Protein AF-0000000087741305 (afdb_homodimer)

Solvent-accessible surface area (backbone atoms only — not comparable to full-atom values): 9627 Å² total; per-residue (Å²): 115,74,61,48,36,72,60,68,68,82,52,52,36,65,54,40,34,51,52,44,61,75,46,45,32,32,32,36,70,64,54,73,73,34,65,30,20,36,32,50,94,86,36,73,43,82,40,35,26,64,32,46,28,64,54,31,39,19,47,73,78,41,79,37,42,53,65,57,35,52,75,42,64,20,54,27,78,42,64,67,61,36,53,50,47,48,61,71,73,107,116,74,62,48,38,73,58,68,65,82,52,51,35,66,54,39,34,50,51,44,62,74,46,44,34,32,32,38,68,62,53,72,74,35,66,30,20,35,33,50,93,85,37,74,42,82,40,35,25,64,32,47,29,63,54,30,38,19,46,73,78,41,78,37,42,52,67,56,35,52,74,42,64,21,53,28,76,42,64,69,61,36,52,51,48,48,62,71,72,107

Radius of gyration: 18.03 Å; Cα contacts (8 Å, |Δi|>4): 376; chains: 2; bounding box: 41×51×38 Å

pLDDT: mean 96.44, std 3.67, range [71.94, 98.81]

Structure (mmCIF, N/CA/C/O backbone):
data_AF-0000000087741305-model_v1
#
loop_
_entity.id
_entity.type
_entity.pdbx_description
1 polymer 'Uncharacterized protein'
#
loop_
_atom_site.group_PDB
_atom_site.id
_atom_site.type_symbol
_atom_site.label_atom_id
_atom_site.label_alt_id
_atom_site.label_comp_id
_atom_site.label_asym_id
_atom_site.label_entity_id
_atom_site.label_seq_id
_atom_site.pdbx_PDB_ins_code
_atom_site.Cartn_x
_atom_site.Cartn_y
_atom_site.Cartn_z
_atom_site.occupancy
_atom_site.B_iso_or_equiv
_atom_site.auth_seq_id
_atom_site.auth_comp_id
_atom_site.auth_asym_id
_atom_site.auth_atom_id
_atom_site.pdbx_PDB_model_num
ATOM 1 N N . MET A 1 1 ? 1.314 -13.75 -11.969 1 82.75 1 MET A N 1
ATOM 2 C CA . MET A 1 1 ? 1.534 -13.188 -10.641 1 82.75 1 MET A CA 1
ATOM 3 C C . MET A 1 1 ? 0.466 -12.156 -10.305 1 82.75 1 MET A C 1
ATOM 5 O O . MET A 1 1 ? -0.012 -11.438 -11.188 1 82.75 1 MET A O 1
ATOM 9 N N . THR A 1 2 ? 0.02 -12.148 -9.062 1 88.69 2 THR A N 1
ATOM 10 C CA . THR A 1 2 ? -0.933 -11.141 -8.602 1 88.69 2 THR A CA 1
ATOM 11 C C . THR A 1 2 ? -0.206 -9.938 -8.016 1 88.69 2 THR A C 1
ATOM 13 O O . THR A 1 2 ? 0.833 -10.086 -7.367 1 88.69 2 THR A O 1
ATOM 16 N N . ARG A 1 3 ? -0.76 -8.734 -8.43 1 95.5 3 ARG A N 1
ATOM 17 C CA . ARG A 1 3 ? -0.2 -7.48 -7.926 1 95.5 3 ARG A CA 1
ATOM 18 C C . ARG A 1 3 ? -1.252 -6.676 -7.172 1 95.5 3 ARG A C 1
ATOM 20 O O . ARG A 1 3 ? -2.402 -7.105 -7.051 1 95.5 3 ARG A O 1
ATOM 27 N N . THR A 1 4 ? -0.75 -5.605 -6.609 1 97.94 4 THR A N 1
ATOM 28 C CA . THR A 1 4 ? -1.666 -4.703 -5.918 1 97.94 4 THR A CA 1
ATOM 29 C C . THR A 1 4 ? -2.732 -4.18 -6.879 1 97.94 4 THR A C 1
ATOM 31 O O . THR A 1 4 ? -2.426 -3.82 -8.016 1 97.94 4 THR A O 1
ATOM 34 N N . GLU A 1 5 ? -4 -4.195 -6.414 1 97.12 5 GLU A N 1
ATOM 35 C CA . GLU A 1 5 ? -5.094 -3.689 -7.242 1 97.12 5 GLU A CA 1
ATOM 36 C C . GLU A 1 5 ? -5.988 -2.738 -6.457 1 97.12 5 GLU A C 1
ATOM 38 O O . GLU A 1 5 ? -6.277 -2.979 -5.281 1 97.12 5 GLU A O 1
ATOM 43 N N . ALA A 1 6 ? -6.383 -1.695 -7.164 1 97.69 6 ALA A N 1
ATOM 44 C CA . ALA A 1 6 ? -7.387 -0.821 -6.559 1 97.69 6 ALA A CA 1
ATOM 45 C C . ALA A 1 6 ? -8.711 -1.552 -6.383 1 97.69 6 ALA A C 1
ATOM 47 O O . ALA A 1 6 ? -9.141 -2.309 -7.262 1 97.69 6 ALA A O 1
ATOM 48 N N . VAL A 1 7 ? -9.312 -1.317 -5.238 1 98 7 VAL A N 1
ATOM 49 C CA . VAL A 1 7 ? -10.648 -1.873 -5.051 1 98 7 VAL A CA 1
ATOM 50 C C . VAL A 1 7 ? -11.664 -1.072 -5.867 1 98 7 VAL A C 1
ATOM 52 O O . VAL A 1 7 ? -11.703 0.158 -5.785 1 98 7 VAL A O 1
ATOM 55 N N . ASP A 1 8 ? -12.445 -1.811 -6.621 1 96.81 8 ASP A N 1
ATOM 56 C CA . ASP A 1 8 ? -13.438 -1.188 -7.5 1 96.81 8 ASP A CA 1
ATOM 57 C C . ASP A 1 8 ? -14.531 -0.493 -6.691 1 96.81 8 ASP A C 1
ATOM 59 O O . ASP A 1 8 ? -15.227 -1.134 -5.906 1 96.81 8 ASP A O 1
ATOM 63 N N . LYS A 1 9 ? -14.719 0.776 -6.961 1 95.06 9 LYS A N 1
ATOM 64 C CA . LYS A 1 9 ? -15.688 1.582 -6.219 1 95.06 9 LYS A CA 1
ATOM 65 C C . LYS A 1 9 ? -17.109 1.307 -6.691 1 95.06 9 LYS A C 1
ATOM 67 O O . LYS A 1 9 ? -18.078 1.712 -6.039 1 95.06 9 LYS A O 1
ATOM 72 N N . ASN A 1 10 ? -17.25 0.608 -7.84 1 96.31 10 ASN A N 1
ATOM 73 C CA . ASN A 1 10 ? -18.562 0.415 -8.445 1 96.31 10 ASN A CA 1
ATOM 74 C C . ASN A 1 10 ? -19.188 -0.911 -8.016 1 96.31 10 ASN A C 1
ATOM 76 O O . ASN A 1 10 ? -20.312 -1.225 -8.398 1 96.31 10 ASN A O 1
ATOM 80 N N . LEU A 1 11 ? -18.531 -1.65 -7.242 1 97.19 11 LEU A N 1
ATOM 81 C CA . LEU A 1 11 ? -19.094 -2.898 -6.727 1 97.19 11 LEU A CA 1
ATOM 82 C C . LEU A 1 11 ? -20.266 -2.625 -5.793 1 97.19 11 LEU A C 1
ATOM 84 O O . LEU A 1 11 ? -20.344 -1.558 -5.18 1 97.19 11 LEU A O 1
ATOM 88 N N . SER A 1 12 ? -21.141 -3.568 -5.762 1 97.38 12 SER A N 1
ATOM 89 C CA . SER A 1 12 ? -22.203 -3.465 -4.766 1 97.38 12 SER A CA 1
ATOM 90 C C . SER A 1 12 ? -21.641 -3.51 -3.35 1 97.38 12 SER A C 1
ATOM 92 O O . SER A 1 12 ? -20.5 -3.945 -3.143 1 97.38 12 SER A O 1
ATOM 94 N N . PRO A 1 13 ? -22.438 -3.041 -2.338 1 97.31 13 PRO A N 1
ATOM 95 C CA . PRO A 1 13 ? -21.953 -3.113 -0.954 1 97.31 13 PRO A CA 1
ATOM 96 C C . PRO A 1 13 ? -21.562 -4.527 -0.541 1 97.31 13 PRO A C 1
ATOM 98 O O . PRO A 1 13 ? -20.531 -4.723 0.106 1 97.31 13 PRO A O 1
ATOM 101 N N . GLU A 1 14 ? -22.359 -5.488 -0.938 1 97 14 GLU A N 1
ATOM 102 C CA . GLU A 1 14 ? -22.078 -6.871 -0.562 1 97 14 GLU A CA 1
ATOM 103 C C . GLU A 1 14 ? -20.797 -7.375 -1.232 1 97 14 GLU A C 1
ATOM 105 O O . GLU A 1 14 ? -20 -8.07 -0.607 1 97 14 GLU A O 1
ATOM 110 N N . GLU A 1 15 ? -20.641 -7.012 -2.459 1 97.62 15 GLU A N 1
ATOM 111 C CA . GLU A 1 15 ? -19.438 -7.402 -3.186 1 97.62 15 GLU A CA 1
ATOM 112 C C . GLU A 1 15 ? -18.203 -6.738 -2.594 1 97.62 15 GLU A C 1
ATOM 114 O O . GLU A 1 15 ? -17.141 -7.371 -2.475 1 97.62 15 GLU A O 1
ATOM 119 N N . THR A 1 16 ? -18.312 -5.492 -2.322 1 98.06 16 THR A N 1
ATOM 120 C CA . THR A 1 16 ? -17.234 -4.75 -1.698 1 98.06 16 THR A CA 1
ATOM 121 C C . THR A 1 16 ? -16.828 -5.402 -0.379 1 98.06 16 THR A C 1
ATOM 123 O O . THR A 1 16 ? -15.633 -5.602 -0.119 1 98.06 16 THR A O 1
ATOM 126 N N . LYS A 1 17 ? -17.781 -5.719 0.408 1 97.44 17 LYS A N 1
ATOM 127 C CA . LYS A 1 17 ? -17.5 -6.363 1.689 1 97.44 17 LYS A CA 1
ATOM 128 C C . LYS A 1 17 ? -16.812 -7.707 1.491 1 97.44 17 LYS A C 1
ATOM 130 O O . LYS A 1 17 ? -15.914 -8.07 2.26 1 97.44 17 LYS A O 1
ATOM 135 N N . ASP A 1 18 ? -17.234 -8.453 0.529 1 97 18 ASP A N 1
ATOM 136 C CA . ASP A 1 18 ? -16.609 -9.742 0.231 1 97 18 ASP A CA 1
ATOM 137 C C . ASP A 1 18 ? -15.133 -9.578 -0.109 1 97 18 ASP A C 1
ATOM 139 O O . ASP A 1 18 ? -14.297 -10.344 0.379 1 97 18 ASP A O 1
ATOM 143 N N . VAL A 1 19 ? -14.852 -8.602 -0.944 1 97 19 VAL A N 1
ATOM 144 C CA . VAL A 1 19 ? -13.469 -8.328 -1.312 1 97 19 VAL A CA 1
ATOM 145 C C . VAL A 1 19 ? -12.656 -8 -0.062 1 97 19 VAL A C 1
ATOM 147 O O . VAL A 1 19 ? -11.562 -8.547 0.135 1 97 19 VAL A O 1
ATOM 150 N N . VAL A 1 20 ? -13.148 -7.195 0.803 1 97.56 20 VAL A N 1
ATOM 151 C CA . VAL A 1 20 ? -12.438 -6.746 1.996 1 97.56 20 VAL A CA 1
ATOM 152 C C . VAL A 1 20 ? -12.242 -7.918 2.955 1 97.56 20 VAL A C 1
ATOM 154 O O . VAL A 1 20 ? -11.188 -8.047 3.584 1 97.56 20 VAL A O 1
ATOM 157 N N . SER A 1 21 ? -13.188 -8.797 3 1 96.38 21 SER A N 1
ATOM 158 C CA . SER A 1 21 ? -13.133 -9.93 3.924 1 96.38 21 SER A CA 1
ATOM 159 C C . SER A 1 21 ? -12.094 -10.953 3.479 1 96.38 21 SER A C 1
ATOM 161 O O . SER A 1 21 ? -11.5 -11.641 4.309 1 96.38 21 SER A O 1
ATOM 163 N N . ARG A 1 22 ? -11.859 -11.086 2.295 1 95.06 22 ARG A N 1
ATOM 164 C CA . ARG A 1 22 ? -11.016 -12.148 1.759 1 95.06 22 ARG A CA 1
ATOM 165 C C . ARG A 1 22 ? -9.602 -11.641 1.484 1 95.06 22 ARG A C 1
ATOM 167 O O . ARG A 1 22 ? -8.672 -12.43 1.348 1 95.06 22 ARG A O 1
ATOM 174 N N . GLY A 1 23 ? -9.609 -10.359 1.339 1 93.88 23 GLY A N 1
ATOM 175 C CA . GLY A 1 23 ? -8.352 -9.797 0.885 1 93.88 23 GLY A CA 1
ATOM 176 C C . GLY A 1 23 ? -7.555 -9.133 1.998 1 93.88 23 GLY A C 1
ATOM 177 O O . GLY A 1 23 ? -7.867 -9.312 3.178 1 93.88 23 GLY A O 1
ATOM 178 N N . HIS A 1 24 ? -6.352 -8.555 1.595 1 96.75 24 HIS A N 1
ATOM 179 C CA . HIS A 1 24 ? -5.539 -7.656 2.408 1 96.75 24 HIS A CA 1
ATOM 180 C C . HIS A 1 24 ? -5.73 -6.203 1.986 1 96.75 24 HIS A C 1
ATOM 182 O O . HIS A 1 24 ? -4.953 -5.676 1.185 1 96.75 24 HIS A O 1
ATOM 188 N N . VAL A 1 25 ? -6.73 -5.629 2.551 1 98.31 25 VAL A N 1
ATOM 189 C CA . VAL A 1 25 ? -7.207 -4.363 1.995 1 98.31 25 VAL A CA 1
ATOM 190 C C . VAL A 1 25 ? -6.812 -3.215 2.918 1 98.31 25 VAL A C 1
ATOM 192 O O . VAL A 1 25 ? -7.012 -3.287 4.133 1 98.31 25 VAL A O 1
ATOM 195 N N . TYR A 1 26 ? -6.23 -2.211 2.297 1 98.5 26 TYR A N 1
ATOM 196 C CA . TYR A 1 26 ? -5.754 -1.039 3.023 1 98.5 26 TYR A CA 1
ATOM 197 C C . TYR A 1 26 ? -6.285 0.244 2.395 1 98.5 26 TYR A C 1
ATOM 199 O O . TYR A 1 26 ? -6.441 0.326 1.175 1 98.5 26 TYR A O 1
ATOM 207 N N . ASN A 1 27 ? -6.566 1.221 3.244 1 98.25 27 ASN A N 1
ATOM 208 C CA . ASN A 1 27 ? -6.84 2.596 2.838 1 98.25 27 ASN A CA 1
ATOM 209 C C . ASN A 1 27 ? -5.586 3.465 2.916 1 98.25 27 ASN A C 1
ATOM 211 O O . ASN A 1 27 ? -5.004 3.625 3.99 1 98.25 27 ASN A O 1
ATOM 215 N N . MET A 1 28 ? -5.191 3.934 1.73 1 98.19 28 MET A N 1
ATOM 216 C CA . MET A 1 28 ? -4.039 4.824 1.665 1 98.19 28 MET A CA 1
ATOM 217 C C . MET A 1 28 ? -4.449 6.27 1.934 1 98.19 28 MET A C 1
ATOM 219 O O . MET A 1 28 ? -5.508 6.711 1.479 1 98.19 28 MET A O 1
ATOM 223 N N . PRO A 1 29 ? -3.568 6.98 2.674 1 97.38 29 PRO A N 1
ATOM 224 C CA . PRO A 1 29 ? -3.943 8.359 2.994 1 97.38 29 PRO A CA 1
ATOM 225 C C . PRO A 1 29 ? -3.885 9.281 1.781 1 97.38 29 PRO A C 1
ATOM 227 O O . PRO A 1 29 ? -4.504 10.352 1.783 1 97.38 29 PRO A O 1
ATOM 230 N N . PHE A 1 30 ? -3.117 8.938 0.788 1 97.56 30 PHE A N 1
ATOM 231 C CA . PHE A 1 30 ? -2.934 9.734 -0.418 1 97.56 30 PHE A CA 1
ATOM 232 C C . PHE A 1 30 ? -3.029 8.867 -1.664 1 97.56 30 PHE A C 1
ATOM 234 O O . PHE A 1 30 ? -2.988 7.633 -1.574 1 97.56 30 PHE A O 1
ATOM 241 N N . GLU A 1 31 ? -3.203 9.539 -2.779 1 96.38 31 GLU A N 1
ATOM 242 C CA . GLU A 1 31 ? -3.15 8.867 -4.074 1 96.38 31 GLU A CA 1
ATOM 243 C C . GLU A 1 31 ? -1.764 8.984 -4.703 1 96.38 31 GLU A C 1
ATOM 245 O O . GLU A 1 31 ? -1.058 9.977 -4.48 1 96.38 31 GLU A O 1
ATOM 250 N N . VAL A 1 32 ? -1.414 7.973 -5.43 1 97.5 32 VAL A N 1
ATOM 251 C CA . VAL A 1 32 ? -0.189 8.078 -6.215 1 97.5 32 VAL A CA 1
ATOM 252 C C . VAL A 1 32 ? -0.313 9.227 -7.215 1 97.5 32 VAL A C 1
ATOM 254 O O . VAL A 1 32 ? -1.378 9.43 -7.801 1 97.5 32 VAL A O 1
ATOM 257 N N . ASN A 1 33 ? 0.814 9.984 -7.383 1 97.94 33 ASN A N 1
ATOM 258 C CA . ASN A 1 33 ? 0.941 11.133 -8.281 1 97.94 33 ASN A CA 1
ATOM 259 C C . ASN A 1 33 ? 0.25 12.367 -7.711 1 97.94 33 ASN A C 1
ATOM 261 O O . ASN A 1 33 ? 0.1 13.375 -8.406 1 97.94 33 ASN A O 1
ATOM 265 N N . GLN A 1 34 ? -0.274 12.305 -6.488 1 97.62 34 GLN A N 1
ATOM 266 C CA . GLN A 1 34 ? -0.831 13.469 -5.801 1 97.62 34 GLN A CA 1
ATOM 267 C C . GLN A 1 34 ? 0.271 14.32 -5.176 1 97.62 34 GLN A C 1
ATOM 269 O O . GLN A 1 34 ? 1.269 13.789 -4.684 1 97.62 34 GLN A O 1
ATOM 274 N N . TYR A 1 35 ? 0.126 15.547 -5.234 1 98.62 35 TYR A N 1
ATOM 275 C CA . TYR A 1 35 ? 1.033 16.438 -4.512 1 98.62 35 TYR A CA 1
ATOM 276 C C . TYR A 1 35 ? 0.663 16.5 -3.037 1 98.62 35 TYR A C 1
ATOM 278 O O . TYR A 1 35 ? -0.52 16.562 -2.689 1 98.62 35 TYR A O 1
ATOM 286 N N . VAL A 1 36 ? 1.655 16.469 -2.211 1 98.5 36 VAL A N 1
ATOM 287 C CA . VAL A 1 36 ? 1.505 16.625 -0.768 1 98.5 36 VAL A CA 1
ATOM 288 C C . VAL A 1 36 ? 2.615 17.516 -0.221 1 98.5 36 VAL A C 1
ATOM 290 O O . VAL A 1 36 ? 3.496 17.953 -0.968 1 98.5 36 VAL A O 1
ATOM 293 N N . TYR A 1 37 ? 2.549 17.812 1.084 1 98.5 37 TYR A N 1
ATOM 294 C CA . TYR A 1 37 ? 3.551 18.609 1.771 1 98.5 37 TYR A CA 1
ATOM 295 C C . TYR A 1 37 ? 4.211 17.828 2.895 1 98.5 37 TYR A C 1
ATOM 297 O O . TYR A 1 37 ? 3.549 17.438 3.859 1 98.5 37 TYR A O 1
ATOM 305 N N . MET A 1 38 ? 5.457 17.594 2.771 1 98.06 38 MET A N 1
ATOM 306 C CA . MET A 1 38 ? 6.199 16.938 3.848 1 98.06 38 MET A CA 1
ATOM 307 C C . MET A 1 38 ? 6.941 17.969 4.695 1 98.06 38 MET A C 1
ATOM 309 O O . MET A 1 38 ? 7.402 18.984 4.18 1 98.06 38 MET A O 1
ATOM 313 N N . ILE A 1 39 ? 6.969 17.656 5.93 1 97.44 39 ILE A N 1
ATOM 314 C CA . ILE A 1 39 ? 7.742 18.516 6.836 1 97.44 39 ILE A CA 1
ATOM 315 C C . ILE A 1 39 ? 9.164 17.969 6.965 1 97.44 39 ILE A C 1
ATOM 317 O O . ILE A 1 39 ? 9.352 16.781 7.254 1 97.44 39 ILE A O 1
ATOM 321 N N . THR A 1 40 ? 10.07 18.766 6.684 1 94.69 40 THR A N 1
ATOM 322 C CA . THR A 1 40 ? 11.484 18.453 6.871 1 94.69 40 THR A CA 1
ATOM 323 C C . THR A 1 40 ? 12.266 19.719 7.234 1 94.69 40 THR A C 1
ATOM 325 O O . THR A 1 40 ? 12.094 20.766 6.602 1 94.69 40 THR A O 1
ATOM 328 N N . GLY A 1 41 ? 13.039 19.609 8.336 1 91.69 41 GLY A N 1
ATOM 329 C CA . GLY A 1 41 ? 13.859 20.734 8.75 1 91.69 41 GLY A CA 1
ATOM 330 C C . GLY A 1 41 ? 13.039 21.969 9.117 1 91.69 41 GLY A C 1
ATOM 331 O O . GLY A 1 41 ? 13.453 23.094 8.852 1 91.69 41 GLY A O 1
ATOM 332 N N . GLY A 1 42 ? 11.82 21.812 9.586 1 90.44 42 GLY A N 1
ATOM 333 C CA . GLY A 1 42 ? 10.984 22.922 10 1 90.44 42 GLY A CA 1
ATOM 334 C C . GLY A 1 42 ? 10.312 23.625 8.836 1 90.44 42 GLY A C 1
ATOM 335 O O . GLY A 1 42 ? 9.734 24.703 9 1 90.44 42 GLY A O 1
ATOM 336 N N . ARG A 1 43 ? 10.43 23.047 7.684 1 95.94 43 ARG A N 1
ATOM 337 C CA . ARG A 1 43 ? 9.797 23.609 6.496 1 95.94 43 ARG A CA 1
ATOM 338 C C . ARG A 1 43 ? 8.82 22.609 5.879 1 95.94 43 ARG A C 1
ATOM 340 O O . ARG A 1 43 ? 8.945 21.406 6.07 1 95.94 43 ARG A O 1
ATOM 347 N N . ALA A 1 44 ? 7.852 23.219 5.195 1 97.5 44 ALA A N 1
ATOM 348 C CA . ALA A 1 44 ? 6.938 22.422 4.387 1 97.5 44 ALA A CA 1
ATOM 349 C C . ALA A 1 44 ? 7.395 22.375 2.932 1 97.5 44 ALA A C 1
ATOM 351 O O . ALA A 1 44 ? 7.465 23.406 2.258 1 97.5 44 ALA A O 1
ATOM 352 N N . LEU A 1 45 ? 7.711 21.188 2.459 1 98.06 45 LEU A N 1
ATOM 353 C CA . LEU A 1 45 ? 8.156 21 1.081 1 98.06 45 LEU A CA 1
ATOM 354 C C . LEU A 1 45 ? 7.094 20.281 0.258 1 98.06 45 LEU A C 1
ATOM 356 O O . LEU A 1 45 ? 6.57 19.25 0.676 1 98.06 45 LEU A O 1
ATOM 360 N N . LYS A 1 46 ? 6.75 20.906 -0.89 1 98.62 46 LYS A N 1
ATOM 361 C CA . LYS A 1 46 ? 5.812 20.266 -1.804 1 98.62 46 LYS A CA 1
ATOM 362 C C . LYS A 1 46 ? 6.492 19.125 -2.564 1 98.62 46 LYS A C 1
ATOM 364 O O . LYS A 1 46 ? 7.504 19.344 -3.238 1 98.62 46 LYS A O 1
ATOM 369 N N . VAL A 1 47 ? 5.984 17.984 -2.424 1 98.56 47 VAL A N 1
ATOM 370 C CA . VAL A 1 47 ? 6.539 16.797 -3.061 1 98.56 47 VAL A CA 1
ATOM 371 C C . VAL A 1 47 ? 5.418 15.969 -3.688 1 98.56 47 VAL A C 1
ATOM 373 O O . VAL A 1 47 ? 4.238 16.234 -3.451 1 98.56 47 VAL A O 1
ATOM 376 N N . VAL A 1 48 ? 5.723 15.031 -4.562 1 98.81 48 VAL A N 1
ATOM 377 C CA . VAL A 1 48 ? 4.738 14.164 -5.207 1 98.81 48 VAL A CA 1
ATOM 378 C C . VAL A 1 48 ? 4.809 12.766 -4.605 1 98.81 48 VAL A C 1
ATOM 380 O O . VAL A 1 48 ? 5.895 12.234 -4.371 1 98.81 48 VAL A O 1
ATOM 383 N N . VAL A 1 49 ? 3.672 12.273 -4.285 1 98.69 49 VAL A N 1
ATOM 384 C CA . VAL A 1 49 ? 3.596 10.867 -3.896 1 98.69 49 VAL A CA 1
ATOM 385 C C . VAL A 1 49 ? 3.885 9.977 -5.105 1 98.69 49 VAL A C 1
ATOM 387 O O . VAL A 1 49 ? 3.105 9.953 -6.062 1 98.69 49 VAL A 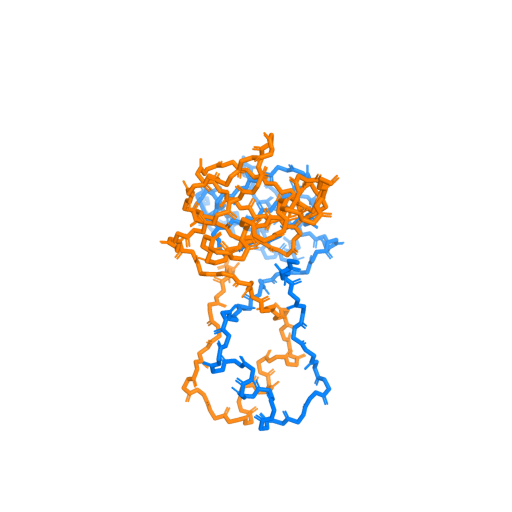O 1
ATOM 390 N N . THR A 1 50 ? 5.0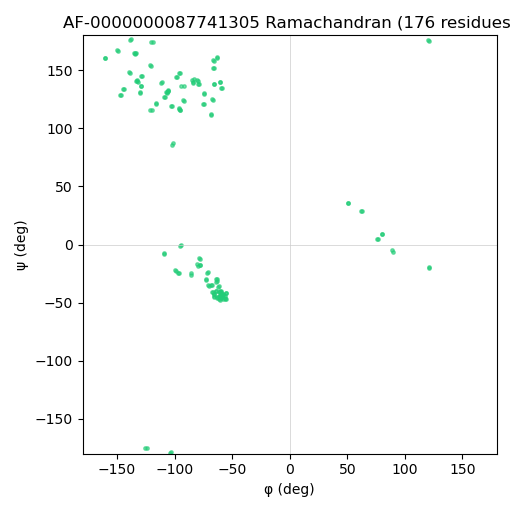39 9.289 -5.055 1 98.81 50 THR A N 1
ATOM 391 C CA . THR A 1 50 ? 5.395 8.453 -6.199 1 98.81 50 THR A CA 1
ATOM 392 C C . THR A 1 50 ? 4.988 7.004 -5.961 1 98.81 50 THR A C 1
ATOM 394 O O . THR A 1 50 ? 4.832 6.234 -6.91 1 98.81 50 THR A O 1
ATOM 397 N N . ASP A 1 51 ? 4.879 6.602 -4.762 1 98.75 51 ASP A N 1
ATOM 398 C CA . ASP A 1 51 ? 4.293 5.328 -4.355 1 98.75 51 ASP A CA 1
ATOM 399 C C . ASP A 1 51 ? 3.881 5.355 -2.885 1 98.75 51 ASP A C 1
ATOM 401 O O . ASP A 1 51 ? 4.254 6.27 -2.146 1 98.75 51 ASP A O 1
ATOM 405 N N . ILE A 1 52 ? 3.01 4.457 -2.465 1 98.62 52 ILE A N 1
ATOM 406 C CA . ILE A 1 52 ? 2.561 4.398 -1.078 1 98.62 52 ILE A CA 1
ATOM 407 C C . ILE A 1 52 ? 2.328 2.943 -0.673 1 98.62 52 ILE A C 1
ATOM 409 O O . ILE A 1 52 ? 1.765 2.16 -1.442 1 98.62 52 ILE A O 1
ATOM 413 N N . GLY A 1 53 ? 2.818 2.561 0.476 1 98.31 53 GLY A N 1
ATOM 414 C CA . GLY A 1 53 ? 2.699 1.198 0.974 1 98.31 53 GLY A CA 1
ATOM 415 C C . GLY A 1 53 ? 2.074 1.121 2.355 1 98.31 53 GLY A C 1
ATOM 416 O O . GLY A 1 53 ? 1.584 2.123 2.877 1 98.31 53 GLY A O 1
ATOM 417 N N . VAL A 1 54 ? 2.025 -0.057 2.92 1 98.56 54 VAL A N 1
ATOM 418 C CA . VAL A 1 54 ? 1.443 -0.329 4.23 1 98.56 54 VAL A CA 1
ATOM 419 C C . VAL A 1 54 ? 2.268 0.361 5.316 1 98.56 54 VAL A C 1
ATOM 421 O O . VAL A 1 54 ? 1.714 1.031 6.191 1 98.56 54 VAL A O 1
ATOM 424 N N . GLY A 1 55 ? 3.586 0.268 5.16 1 98.31 55 GLY A N 1
ATOM 425 C CA . GLY A 1 55 ? 4.445 0.782 6.215 1 98.31 55 GLY A CA 1
ATOM 426 C C . GLY A 1 55 ? 5.18 2.049 5.82 1 98.31 55 GLY A C 1
ATOM 427 O O . GLY A 1 55 ? 5.871 2.654 6.641 1 98.31 55 GLY A O 1
ATOM 428 N N . SER A 1 56 ? 5.062 2.398 4.547 1 98.56 56 SER A N 1
ATOM 429 C CA . SER A 1 56 ? 5.934 3.463 4.062 1 98.56 56 SER A CA 1
ATOM 430 C C . SER A 1 56 ? 5.266 4.262 2.949 1 98.56 56 SER A C 1
ATOM 432 O O . SER A 1 56 ? 4.219 3.869 2.438 1 98.56 56 SER A O 1
ATOM 434 N N . ILE A 1 57 ? 5.852 5.391 2.637 1 98.62 57 ILE A N 1
ATOM 435 C CA . ILE A 1 57 ? 5.449 6.246 1.525 1 98.62 57 ILE A CA 1
ATOM 436 C C . ILE A 1 57 ? 6.68 6.656 0.722 1 98.62 57 ILE A C 1
ATOM 438 O O . ILE A 1 57 ? 7.758 6.867 1.286 1 98.62 57 ILE A O 1
ATOM 442 N N . GLN A 1 58 ? 6.484 6.688 -0.576 1 98.75 58 GLN A N 1
ATOM 443 C CA . GLN A 1 58 ? 7.547 7.188 -1.443 1 98.75 58 GLN A CA 1
ATOM 444 C C . GLN A 1 58 ? 7.242 8.602 -1.925 1 98.75 58 GLN A C 1
ATOM 446 O O . GLN A 1 58 ? 6.211 8.844 -2.561 1 98.75 58 GLN A O 1
ATOM 451 N N . LEU A 1 59 ? 8.086 9.5 -1.596 1 98.62 59 LEU A N 1
ATOM 452 C CA . LEU A 1 59 ? 7.965 10.906 -1.979 1 98.62 59 LEU A CA 1
ATOM 453 C C . LEU A 1 59 ? 9.117 11.32 -2.883 1 98.62 59 LEU A C 1
ATOM 455 O O . LEU A 1 59 ? 10.289 11.195 -2.508 1 98.62 59 LEU A O 1
ATOM 459 N N . ASN A 1 60 ? 8.828 11.781 -4.066 1 98.44 60 ASN A N 1
ATOM 460 C CA . ASN A 1 60 ? 9.852 12.141 -5.043 1 98.44 60 ASN A CA 1
ATOM 461 C C . ASN A 1 60 ? 10.867 11.016 -5.227 1 98.44 60 ASN A C 1
ATOM 463 O O . ASN A 1 60 ? 12.07 11.266 -5.289 1 98.44 60 ASN A O 1
ATOM 467 N N . GLY A 1 61 ? 10.352 9.805 -5.152 1 97.81 61 GLY A N 1
ATOM 468 C CA . GLY A 1 61 ? 11.203 8.664 -5.449 1 97.81 61 GLY A CA 1
ATOM 469 C C . GLY A 1 61 ? 11.938 8.133 -4.234 1 97.81 61 GLY A C 1
ATOM 470 O O . GLY A 1 61 ? 12.633 7.113 -4.32 1 97.81 61 GLY A O 1
ATOM 471 N N . GLN A 1 62 ? 11.82 8.797 -3.096 1 97.81 62 GLN A N 1
ATOM 472 C CA . GLN A 1 62 ? 12.484 8.344 -1.879 1 97.81 62 GLN A CA 1
ATOM 473 C C . GLN A 1 62 ? 11.477 7.746 -0.898 1 97.81 62 GLN A C 1
ATOM 475 O O . GLN A 1 62 ? 10.438 8.352 -0.626 1 97.81 62 GLN A O 1
ATOM 480 N N . TRP A 1 63 ? 11.828 6.598 -0.411 1 98.31 63 TRP A N 1
ATOM 481 C CA . TRP A 1 63 ? 10.953 5.926 0.544 1 98.31 63 TRP A CA 1
ATOM 482 C C . TRP A 1 63 ? 11.195 6.441 1.959 1 98.31 63 TRP A C 1
ATOM 484 O O . TRP A 1 63 ? 12.336 6.652 2.363 1 98.31 63 TRP A O 1
ATOM 494 N N . TYR A 1 64 ? 10.148 6.625 2.707 1 97.88 64 TYR A N 1
ATOM 495 C CA . TYR A 1 64 ? 10.102 6.918 4.133 1 97.88 64 TYR A CA 1
ATOM 496 C C . TYR A 1 64 ? 9.133 5.992 4.855 1 97.88 64 TYR A C 1
ATOM 498 O O . TYR A 1 64 ? 8 5.801 4.406 1 97.88 64 TYR A O 1
ATOM 506 N N . THR A 1 65 ? 9.625 5.406 5.953 1 98.19 65 THR A N 1
ATOM 507 C CA . THR A 1 65 ? 8.641 4.723 6.785 1 98.19 65 THR A CA 1
ATOM 508 C C . THR A 1 65 ? 7.664 5.719 7.402 1 98.19 65 THR A C 1
ATOM 510 O O . THR A 1 65 ? 7.961 6.91 7.492 1 98.19 65 THR A O 1
ATOM 513 N N . TRP A 1 66 ? 6.508 5.246 7.789 1 98.12 66 TRP A N 1
ATOM 514 C CA . TRP A 1 66 ? 5.555 6.141 8.438 1 98.12 66 TRP A CA 1
ATOM 515 C C . TRP A 1 66 ? 6.129 6.699 9.734 1 98.12 66 TRP A C 1
ATOM 517 O O . TRP A 1 66 ? 5.852 7.844 10.102 1 98.12 66 TRP A O 1
ATOM 527 N N . GLU A 1 67 ? 6.871 5.887 10.406 1 97.12 67 GLU A N 1
ATOM 528 C CA . GLU A 1 67 ? 7.535 6.352 11.625 1 97.12 67 GLU A CA 1
ATOM 529 C C . GLU A 1 67 ? 8.5 7.492 11.32 1 97.12 67 GLU A C 1
ATOM 531 O O . GLU A 1 67 ? 8.516 8.508 12.023 1 97.12 67 GLU A O 1
ATOM 536 N N . GLU A 1 68 ? 9.344 7.344 10.281 1 96.88 68 GLU A N 1
ATOM 537 C CA . GLU A 1 68 ? 10.25 8.414 9.875 1 96.88 68 GLU A CA 1
ATOM 538 C C . GLU A 1 68 ? 9.484 9.688 9.539 1 96.88 68 GLU A C 1
ATOM 540 O O . GLU A 1 68 ? 9.891 10.781 9.922 1 96.88 68 GLU A O 1
ATOM 545 N N . MET A 1 69 ? 8.406 9.531 8.828 1 97.06 69 MET A N 1
ATOM 546 C CA . MET A 1 69 ? 7.602 10.688 8.445 1 97.06 69 MET A CA 1
ATOM 547 C C . MET A 1 69 ? 7.059 11.406 9.672 1 97.06 69 MET A C 1
ATOM 549 O O . MET A 1 69 ? 7.074 12.641 9.734 1 97.06 69 MET A O 1
ATOM 553 N N . GLU A 1 70 ? 6.566 10.602 10.578 1 94.94 70 GLU A N 1
ATOM 554 C CA . GLU A 1 70 ? 6.051 11.188 11.812 1 94.94 70 GLU A CA 1
ATOM 555 C C . GLU A 1 70 ? 7.137 11.969 12.555 1 94.94 70 GLU A C 1
ATOM 557 O O . GLU A 1 70 ? 6.891 13.07 13.039 1 94.94 70 GLU A O 1
ATOM 562 N N . ASN A 1 71 ? 8.312 11.406 12.633 1 95.19 71 ASN A N 1
ATOM 563 C CA . ASN A 1 71 ? 9.43 12.047 13.32 1 95.19 71 ASN A CA 1
ATOM 564 C C . ASN A 1 71 ? 9.836 13.352 12.641 1 95.19 71 ASN A C 1
ATOM 566 O O . ASN A 1 71 ? 10.328 14.273 13.297 1 95.19 71 ASN A O 1
ATOM 570 N N . LYS A 1 72 ? 9.641 13.438 11.383 1 95.38 72 LYS A N 1
ATOM 571 C CA . LYS A 1 72 ? 9.977 14.641 10.625 1 95.38 72 LYS A CA 1
ATOM 572 C C . LYS A 1 72 ? 8.93 15.734 10.82 1 95.38 72 LYS A C 1
ATOM 574 O O . LYS A 1 72 ? 9.164 16.891 10.477 1 95.38 72 LYS A O 1
ATOM 579 N N . GLY A 1 73 ? 7.742 15.375 11.305 1 95.44 73 GLY A N 1
ATOM 580 C CA . GLY A 1 73 ? 6.652 16.328 11.477 1 95.44 73 GLY A CA 1
ATOM 581 C C . GLY A 1 73 ? 5.406 15.953 10.695 1 95.44 73 GLY A C 1
ATOM 582 O O . GLY A 1 73 ? 4.344 16.547 10.891 1 95.44 73 GLY A O 1
ATOM 583 N N . GLY A 1 74 ? 5.578 15.094 9.672 1 97.06 74 GLY A N 1
ATOM 584 C CA . GLY A 1 74 ? 4.395 14.562 9.016 1 97.06 74 GLY A CA 1
ATOM 585 C C . GLY A 1 74 ? 4.34 14.891 7.535 1 97.06 74 GLY A C 1
ATOM 586 O O . GLY A 1 74 ? 5.27 15.492 6.992 1 97.06 74 GLY A O 1
ATOM 587 N N . VAL A 1 75 ? 3.387 14.383 6.898 1 98.31 75 VAL A N 1
ATOM 588 C CA . VAL A 1 75 ? 3.018 14.641 5.508 1 98.31 75 VAL A CA 1
ATOM 589 C C . VAL A 1 75 ? 1.532 14.984 5.422 1 98.31 75 VAL A C 1
ATOM 591 O O . VAL A 1 75 ? 0.708 14.383 6.113 1 98.31 75 VAL A O 1
ATOM 594 N N . TYR A 1 76 ? 1.193 16.031 4.605 1 97.75 76 TYR A N 1
ATOM 595 C CA . TYR A 1 76 ? -0.15 16.594 4.602 1 97.75 76 TYR A CA 1
ATOM 596 C C . TYR A 1 76 ? -0.598 16.922 3.182 1 97.75 76 TYR A C 1
ATOM 598 O O . TYR A 1 76 ? 0.219 17.297 2.338 1 97.75 76 TYR A O 1
ATOM 606 N N . GLU A 1 77 ? -1.902 16.797 2.979 1 97 77 GLU A N 1
ATOM 607 C CA . GLU A 1 77 ? -2.469 17.141 1.679 1 97 77 GLU A CA 1
ATOM 608 C C . GLU A 1 77 ? -2.441 18.641 1.447 1 97 77 GLU A C 1
ATOM 610 O O . GLU A 1 77 ? -2.223 19.109 0.323 1 97 77 GLU A O 1
ATOM 615 N N . ALA A 1 78 ? -2.623 19.375 2.488 1 96.25 78 ALA A N 1
ATOM 616 C CA . ALA A 1 78 ? -2.705 20.844 2.381 1 96.25 78 ALA A CA 1
ATOM 617 C C . ALA A 1 78 ? -1.497 21.5 3.029 1 96.25 78 ALA A C 1
ATOM 619 O O . ALA A 1 78 ? -1.063 21.109 4.113 1 96.25 78 ALA A O 1
ATOM 620 N N . GLU A 1 79 ? -1.07 22.516 2.293 1 96.5 79 GLU A N 1
ATOM 621 C CA . GLU A 1 79 ? 0.06 23.266 2.846 1 96.5 79 GLU A CA 1
ATOM 622 C C . GLU A 1 79 ? -0.286 23.859 4.207 1 96.5 79 GLU A C 1
ATOM 624 O O . GLU A 1 79 ? 0.542 23.859 5.121 1 96.5 79 GLU A O 1
ATOM 629 N N . PHE A 1 80 ? -1.486 24.375 4.344 1 97.31 80 PHE A N 1
ATOM 630 C CA . PHE A 1 80 ? -1.938 25 5.578 1 97.31 80 PHE A CA 1
ATOM 631 C C . PHE A 1 80 ? -1.81 24.047 6.754 1 97.31 80 PHE A C 1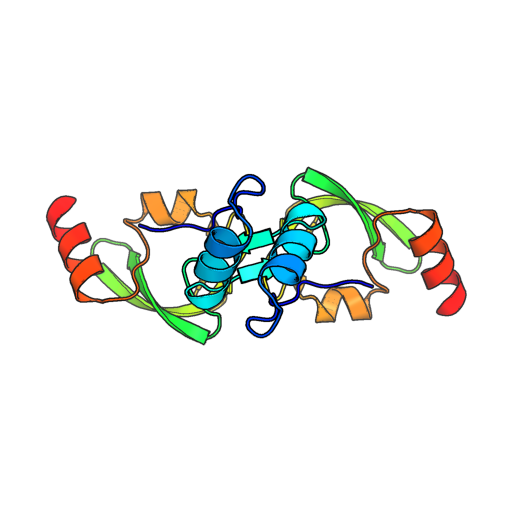
ATOM 633 O O . PHE A 1 80 ? -1.384 24.438 7.84 1 97.31 80 PHE A O 1
ATOM 640 N N . ASP A 1 81 ? -2.24 22.812 6.617 1 96.31 81 ASP A N 1
ATOM 641 C CA . ASP A 1 81 ? -2.145 21.797 7.668 1 96.31 81 ASP A CA 1
ATOM 642 C C . ASP A 1 81 ? -0.688 21.547 8.055 1 96.31 81 ASP A C 1
ATOM 644 O O . ASP A 1 81 ? -0.374 21.391 9.242 1 96.31 81 ASP A O 1
ATOM 648 N N . ALA A 1 82 ? 0.227 21.516 7.043 1 97 82 ALA A N 1
ATOM 649 C CA . ALA A 1 82 ? 1.652 21.344 7.309 1 97 82 ALA A CA 1
ATOM 650 C C . ALA A 1 82 ? 2.209 22.5 8.125 1 97 82 ALA A C 1
ATOM 652 O O . ALA A 1 82 ? 2.934 22.297 9.094 1 97 82 ALA A O 1
ATOM 653 N N . LEU A 1 83 ? 1.854 23.688 7.73 1 96.88 83 LEU A N 1
ATOM 654 C CA . LEU A 1 83 ? 2.34 24.875 8.422 1 96.88 83 LEU A CA 1
ATOM 655 C C . LEU A 1 83 ? 1.826 24.922 9.852 1 96.88 83 LEU A C 1
ATOM 657 O O . LEU A 1 83 ? 2.553 25.328 10.766 1 96.88 83 LEU A O 1
ATOM 661 N N . THR A 1 84 ? 0.548 24.531 10.023 1 96.69 84 THR A N 1
ATOM 662 C CA . THR A 1 84 ? -0.023 24.453 11.367 1 96.69 84 THR A CA 1
ATOM 663 C C . THR A 1 84 ? 0.746 23.469 12.227 1 96.69 84 THR A C 1
ATOM 665 O O . THR A 1 84 ? 1.021 23.734 13.398 1 96.69 84 THR A O 1
ATOM 668 N N . ALA A 1 85 ? 1.06 22.328 11.695 1 95.5 85 ALA A N 1
ATOM 669 C CA . ALA A 1 85 ? 1.835 21.328 12.414 1 95.5 85 ALA A CA 1
ATOM 670 C C . ALA A 1 85 ? 3.199 21.875 12.828 1 95.5 85 ALA A C 1
ATOM 672 O O . ALA A 1 85 ? 3.658 21.641 13.945 1 95.5 85 ALA A O 1
ATOM 673 N N . ILE A 1 86 ? 3.912 22.578 11.914 1 95.31 86 ILE A N 1
ATOM 674 C CA . ILE A 1 86 ? 5.215 23.172 12.195 1 95.31 86 ILE A CA 1
ATOM 675 C C . ILE A 1 86 ? 5.094 24.141 13.375 1 95.31 86 ILE A C 1
ATOM 677 O O . ILE A 1 86 ? 5.941 24.141 14.273 1 95.31 86 ILE A O 1
ATOM 681 N N . ALA A 1 87 ? 4 24.922 13.336 1 95.12 87 ALA A N 1
ATOM 682 C CA . ALA A 1 87 ? 3.787 25.906 14.383 1 95.12 87 ALA A CA 1
ATOM 683 C C . ALA A 1 87 ? 3.602 25.25 15.742 1 95.12 87 ALA A C 1
ATOM 685 O O . ALA A 1 87 ? 4.035 25.781 16.766 1 95.12 87 ALA A O 1
ATOM 686 N N . GLN A 1 88 ? 3.027 24.062 15.734 1 91.81 88 GLN A N 1
ATOM 687 C CA . GLN A 1 88 ? 2.756 23.344 16.969 1 91.81 88 GLN A CA 1
ATOM 688 C C . GLN A 1 88 ? 4.012 22.656 17.5 1 91.81 88 GLN A C 1
ATOM 690 O O . GLN A 1 88 ? 4.074 22.266 18.672 1 91.81 88 GLN A O 1
ATOM 695 N N . MET A 1 89 ? 4.988 22.453 16.719 1 84.69 89 MET A N 1
ATOM 696 C CA . MET A 1 89 ? 6.23 21.781 17.094 1 84.69 89 MET A CA 1
ATOM 697 C C . MET A 1 89 ? 7.211 22.781 17.719 1 84.69 89 MET A C 1
ATOM 699 O O . MET A 1 89 ? 8.18 22.375 18.359 1 84.69 89 MET A O 1
ATOM 703 N N . MET A 1 90 ? 7.051 24.016 17.344 1 72.62 90 MET A N 1
ATOM 704 C CA . MET A 1 90 ? 7.879 25.062 17.922 1 72.62 90 MET A CA 1
ATOM 705 C C . MET A 1 90 ? 7.383 25.453 19.312 1 72.62 90 MET A C 1
ATOM 707 O O . MET A 1 90 ? 8.18 25.766 20.188 1 72.62 90 MET A O 1
ATOM 711 N N . MET B 1 1 ? -1.008 13.555 11.469 1 83.56 1 MET B N 1
ATOM 712 C CA . MET B 1 1 ? -0.799 12.984 10.148 1 83.56 1 MET B CA 1
ATOM 713 C C . MET B 1 1 ? -1.57 11.68 9.984 1 83.56 1 MET B C 1
ATOM 715 O O . MET B 1 1 ? -1.722 10.922 10.945 1 83.56 1 MET B O 1
ATOM 719 N N . THR B 1 2 ? -2.156 11.484 8.789 1 89.5 2 THR B N 1
ATOM 720 C CA . THR B 1 2 ? -2.836 10.234 8.484 1 89.5 2 THR B CA 1
ATOM 721 C C . THR B 1 2 ? -1.898 9.273 7.75 1 89.5 2 THR B C 1
ATOM 723 O O . THR B 1 2 ? -1.089 9.703 6.926 1 89.5 2 THR B O 1
ATOM 726 N N . ARG B 1 3 ? -1.987 7.98 8.227 1 95.75 3 ARG B N 1
ATOM 727 C CA . ARG B 1 3 ? -1.176 6.934 7.617 1 95.75 3 ARG B CA 1
ATOM 728 C C . ARG B 1 3 ? -2.055 5.848 7.004 1 95.75 3 ARG B C 1
ATOM 730 O O . ARG B 1 3 ? -3.283 5.922 7.078 1 95.75 3 ARG B O 1
ATOM 737 N N . THR B 1 4 ? -1.335 4.953 6.34 1 98 4 THR B N 1
ATOM 738 C CA . THR B 1 4 ? -2.041 3.805 5.777 1 98 4 THR B CA 1
ATOM 739 C C . THR B 1 4 ? -2.73 3.004 6.879 1 98 4 THR B C 1
ATOM 741 O O . THR B 1 4 ? -2.148 2.768 7.941 1 98 4 THR B O 1
ATOM 744 N N . GLU B 1 5 ? -4.008 2.631 6.617 1 97.25 5 GLU B N 1
ATOM 745 C CA . GLU B 1 5 ? -4.75 1.842 7.594 1 97.25 5 GLU B CA 1
ATOM 746 C C . GLU B 1 5 ? -5.445 0.653 6.934 1 97.25 5 GLU B C 1
ATOM 748 O O . GLU B 1 5 ? -5.977 0.775 5.828 1 97.25 5 GLU B O 1
ATOM 753 N N .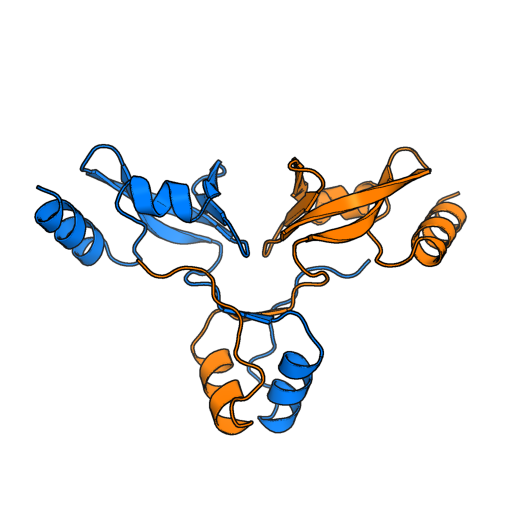 ALA B 1 6 ? -5.395 -0.451 7.676 1 97.75 6 ALA B N 1
ATOM 754 C CA . ALA B 1 6 ? -6.176 -1.597 7.215 1 97.75 6 ALA B CA 1
ATOM 755 C C . ALA B 1 6 ? -7.672 -1.298 7.262 1 97.75 6 ALA B C 1
ATOM 757 O O . ALA B 1 6 ? -8.156 -0.683 8.219 1 97.75 6 ALA B O 1
ATOM 758 N N . VAL B 1 7 ? -8.336 -1.727 6.223 1 98 7 VAL B N 1
ATOM 759 C CA . VAL B 1 7 ? -9.789 -1.595 6.254 1 98 7 VAL B CA 1
ATOM 760 C C . VAL B 1 7 ? -10.383 -2.645 7.191 1 98 7 VAL B C 1
ATOM 762 O O . VAL B 1 7 ? -10.07 -3.832 7.086 1 98 7 VAL B O 1
ATOM 765 N N . ASP B 1 8 ? -11.242 -2.158 8.07 1 96.75 8 ASP B N 1
ATOM 766 C CA . ASP B 1 8 ? -11.859 -3.029 9.062 1 96.75 8 ASP B CA 1
ATOM 767 C C . ASP B 1 8 ? -12.805 -4.027 8.406 1 96.75 8 ASP B C 1
ATOM 769 O O . ASP B 1 8 ? -13.773 -3.637 7.754 1 96.75 8 ASP B O 1
ATOM 773 N N . LYS B 1 9 ? -12.578 -5.297 8.672 1 94.81 9 LYS B N 1
ATOM 774 C CA . LYS B 1 9 ? -13.375 -6.359 8.062 1 94.81 9 LYS B CA 1
ATOM 775 C C . LYS B 1 9 ? -14.719 -6.508 8.758 1 94.81 9 LYS B C 1
ATOM 777 O O . LYS B 1 9 ? -15.617 -7.191 8.25 1 94.81 9 LYS B O 1
ATOM 782 N N . ASN B 1 10 ? -14.875 -5.859 9.93 1 96.31 10 ASN B N 1
ATOM 783 C CA . ASN B 1 10 ? -16.078 -6.055 10.742 1 96.31 10 ASN B CA 1
ATOM 784 C C . ASN B 1 10 ? -17.125 -4.98 10.461 1 96.31 10 ASN B C 1
ATOM 786 O O . ASN B 1 10 ? -18.219 -5.008 11.023 1 96.31 10 ASN B O 1
ATOM 790 N N . LEU B 1 11 ? -16.844 -4.09 9.633 1 97.12 11 LEU B N 1
ATOM 791 C CA . LEU B 1 11 ? -17.828 -3.072 9.25 1 97.12 11 LEU B CA 1
ATOM 792 C C . LEU B 1 11 ? -19 -3.697 8.5 1 97.12 11 LEU B C 1
ATOM 794 O O . LEU B 1 11 ? -18.859 -4.754 7.883 1 97.12 11 LEU B O 1
ATOM 798 N N . SER B 1 12 ? -20.094 -3.059 8.625 1 97.31 12 SER B N 1
ATOM 799 C CA . SER B 1 12 ? -21.219 -3.49 7.797 1 97.31 12 SER B CA 1
ATOM 800 C C . SER B 1 12 ? -20.906 -3.316 6.312 1 97.31 12 SER B C 1
ATOM 802 O O . SER B 1 12 ? -20 -2.566 5.945 1 97.31 12 SER B O 1
ATOM 804 N N . PRO B 1 13 ? -21.672 -4.035 5.426 1 97.25 13 PRO B N 1
ATOM 805 C CA . PRO B 1 13 ? -21.453 -3.859 3.986 1 97.25 13 PRO B CA 1
ATOM 806 C C . PRO B 1 13 ? -21.562 -2.4 3.549 1 97.25 13 PRO B C 1
ATOM 808 O O . PRO B 1 13 ? -20.75 -1.927 2.756 1 97.25 13 PRO B O 1
ATOM 811 N N . GLU B 1 14 ? -22.547 -1.704 4.094 1 97 14 GLU B N 1
ATOM 812 C CA . GLU B 1 14 ? -22.734 -0.31 3.711 1 97 14 GLU B CA 1
ATOM 813 C C . GLU B 1 14 ? -21.578 0.564 4.191 1 97 14 GLU B C 1
ATOM 815 O O . GLU B 1 14 ? -21.125 1.452 3.469 1 97 14 GLU B O 1
ATOM 820 N N . GLU B 1 15 ? -21.141 0.299 5.375 1 97.56 15 GLU B N 1
ATOM 821 C CA . GLU B 1 15 ? -20.016 1.047 5.922 1 97.56 15 GLU B CA 1
ATOM 822 C C . GLU B 1 15 ? -18.734 0.771 5.133 1 97.56 15 GLU B C 1
ATOM 824 O O . GLU B 1 15 ? -17.953 1.685 4.871 1 97.56 15 GLU B O 1
ATOM 829 N N . THR B 1 16 ? -18.531 -0.461 4.844 1 98.06 16 THR B N 1
ATOM 830 C CA . THR B 1 16 ? -17.375 -0.854 4.043 1 98.06 16 THR B CA 1
ATOM 831 C C . THR B 1 16 ? -17.391 -0.14 2.695 1 98.06 16 THR B C 1
ATOM 833 O O . THR B 1 16 ? -16.359 0.4 2.266 1 98.06 16 THR B O 1
ATOM 836 N N . LYS B 1 17 ? -18.5 -0.147 2.059 1 97.38 17 LYS B N 1
ATOM 837 C CA . LYS B 1 17 ? -18.625 0.52 0.766 1 97.38 17 LYS B CA 1
ATOM 838 C C . LYS B 1 17 ? -18.328 2.014 0.887 1 97.38 17 LYS B C 1
ATOM 840 O O . LYS B 1 17 ? -17.719 2.605 -0.001 1 97.38 17 LYS B O 1
ATOM 845 N N . ASP B 1 18 ? -18.797 2.621 1.938 1 97.06 18 ASP B N 1
ATOM 846 C CA . ASP B 1 18 ? -18.562 4.043 2.172 1 97.06 18 ASP B CA 1
ATOM 847 C C . ASP B 1 18 ? -17.062 4.336 2.273 1 97.06 18 ASP B C 1
ATOM 849 O O . ASP B 1 18 ? -16.578 5.297 1.681 1 97.06 18 ASP B O 1
ATOM 853 N N . VAL B 1 19 ? -16.391 3.504 3.037 1 97.06 19 VAL B N 1
ATOM 854 C CA . VAL B 1 19 ? -14.945 3.66 3.18 1 97.06 19 VAL B CA 1
ATOM 855 C C . VAL B 1 19 ? -14.273 3.561 1.811 1 97.06 19 VAL B C 1
ATOM 857 O O . VAL B 1 19 ? -13.438 4.395 1.457 1 97.06 19 VAL B O 1
ATOM 860 N N . VAL B 1 20 ? -14.648 2.619 1 1 97.56 20 VAL B N 1
ATOM 861 C CA . VAL B 1 20 ? -14.031 2.371 -0.3 1 97.56 20 VAL B CA 1
ATOM 862 C C . VAL B 1 20 ? -14.352 3.525 -1.25 1 97.56 20 VAL B C 1
ATOM 864 O O . VAL B 1 20 ? -13.5 3.943 -2.035 1 97.56 20 VAL B O 1
ATOM 867 N N . SER B 1 21 ? -15.508 4.086 -1.137 1 96.5 21 SER B N 1
ATOM 868 C CA . SER B 1 21 ? -15.93 5.156 -2.035 1 96.5 21 SER B CA 1
ATOM 869 C C . SER B 1 21 ? -15.188 6.457 -1.729 1 96.5 21 SER B C 1
ATOM 871 O O . SER B 1 21 ? -14.961 7.27 -2.625 1 96.5 21 SER B O 1
ATOM 873 N N . ARG B 1 22 ? -14.812 6.684 -0.588 1 95.25 22 ARG B N 1
ATOM 874 C CA . ARG B 1 22 ? -14.25 7.961 -0.165 1 95.25 22 ARG B CA 1
ATOM 875 C C . ARG B 1 22 ? -12.727 7.906 -0.124 1 95.25 22 ARG B C 1
ATOM 877 O O . ARG B 1 22 ? -12.062 8.945 -0.097 1 95.25 22 ARG B O 1
ATOM 884 N N . GLY B 1 23 ? -12.328 6.688 -0.02 1 94 23 GLY B N 1
ATOM 885 C CA . GLY B 1 23 ? -10.898 6.539 0.219 1 94 23 GLY B CA 1
ATOM 886 C C . GLY B 1 23 ? -10.133 6.094 -1.012 1 94 23 GLY B C 1
ATOM 887 O O . GLY B 1 23 ? -10.664 6.117 -2.123 1 94 23 GLY B O 1
ATOM 888 N N . HIS B 1 24 ? -8.766 5.93 -0.812 1 96.81 24 HIS B N 1
ATOM 889 C CA . HIS B 1 24 ? -7.863 5.289 -1.759 1 96.81 24 HIS B CA 1
ATOM 890 C C . HIS B 1 24 ? -7.547 3.855 -1.337 1 96.81 24 HIS B C 1
ATOM 892 O O . HIS B 1 24 ? -6.547 3.609 -0.658 1 96.81 24 HIS B O 1
ATOM 898 N N . VAL B 1 25 ? -8.391 2.973 -1.766 1 98.31 25 VAL B N 1
ATOM 899 C CA . VAL B 1 25 ? -8.375 1.64 -1.175 1 98.31 25 VAL B CA 1
ATOM 900 C C . VAL B 1 25 ? -7.797 0.638 -2.174 1 98.31 25 VAL B C 1
ATOM 902 O O . VAL B 1 25 ? -8.195 0.622 -3.344 1 98.31 25 VAL B O 1
ATOM 905 N N . TYR B 1 26 ? -6.863 -0.132 -1.669 1 98.5 26 TYR B N 1
ATOM 906 C CA . TYR B 1 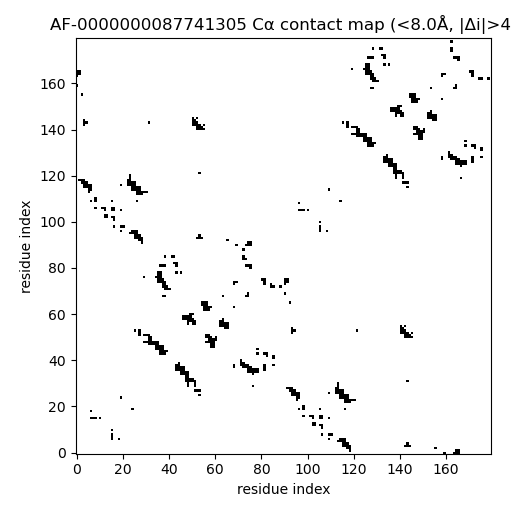26 ? -6.176 -1.127 -2.488 1 98.5 26 TYR B CA 1
ATOM 907 C C . TYR B 1 26 ? -6.199 -2.494 -1.816 1 98.5 26 TYR B C 1
ATOM 909 O O . TYR B 1 26 ? -6.137 -2.592 -0.588 1 98.5 26 TYR B O 1
ATOM 917 N N . ASN B 1 27 ? -6.301 -3.535 -2.641 1 98.25 27 ASN B N 1
ATOM 918 C CA . ASN B 1 27 ? -6.09 -4.922 -2.234 1 98.25 27 ASN B CA 1
ATOM 919 C C . ASN B 1 27 ? -4.66 -5.379 -2.525 1 98.25 27 ASN B C 1
ATOM 921 O O . ASN B 1 27 ? -4.23 -5.387 -3.68 1 98.25 27 ASN B O 1
ATOM 925 N N . MET B 1 28 ? -3.971 -5.668 -1.431 1 98.19 28 MET B N 1
ATOM 926 C CA . MET B 1 28 ? -2.607 -6.168 -1.567 1 98.19 28 MET B CA 1
ATOM 927 C C . MET B 1 28 ? -2.602 -7.672 -1.821 1 98.19 28 MET B C 1
ATOM 929 O O . MET B 1 28 ? -3.395 -8.406 -1.229 1 98.19 28 MET B O 1
ATOM 933 N N . PRO B 1 29 ? -1.661 -8.094 -2.684 1 97.31 29 PRO B N 1
ATOM 934 C CA . PRO B 1 29 ? -1.646 -9.531 -2.994 1 97.31 29 PRO B CA 1
ATOM 935 C C . PRO B 1 29 ? -1.136 -10.375 -1.832 1 97.31 29 PRO B C 1
ATOM 937 O O . PRO B 1 29 ? -1.403 -11.578 -1.777 1 97.31 29 PRO B O 1
ATOM 940 N N . PHE B 1 30 ? -0.348 -9.805 -0.959 1 97.56 30 PHE B N 1
ATOM 941 C CA . PHE B 1 30 ? 0.244 -10.492 0.181 1 97.56 30 PHE B CA 1
ATOM 942 C C . PHE B 1 30 ? 0.084 -9.672 1.454 1 97.56 30 PHE B C 1
ATOM 944 O O . PHE B 1 30 ? -0.269 -8.492 1.396 1 97.56 30 PHE B O 1
ATOM 951 N N . GLU B 1 31 ? 0.305 -10.344 2.568 1 96.44 31 GLU B N 1
ATOM 952 C CA . GLU B 1 31 ? 0.356 -9.664 3.857 1 96.44 31 GLU B CA 1
ATOM 953 C C . GLU B 1 31 ? 1.793 -9.328 4.25 1 96.44 31 GLU B C 1
ATOM 955 O O . GLU B 1 31 ? 2.721 -10.062 3.902 1 96.44 31 GLU B O 1
ATOM 960 N N . VAL B 1 32 ? 1.925 -8.242 4.93 1 97.56 32 VAL B N 1
ATOM 961 C CA . VAL B 1 32 ? 3.23 -7.953 5.516 1 97.56 32 VAL B CA 1
ATOM 962 C C . VAL B 1 32 ? 3.615 -9.055 6.496 1 97.56 32 VAL B C 1
ATOM 964 O O . VAL B 1 32 ? 2.771 -9.555 7.246 1 97.56 32 VAL B O 1
ATOM 967 N N . ASN B 1 33 ? 4.922 -9.445 6.473 1 97.94 33 ASN B N 1
ATOM 968 C CA . ASN B 1 33 ? 5.527 -10.477 7.309 1 97.94 33 ASN B CA 1
ATOM 969 C C . ASN B 1 33 ? 5.164 -11.875 6.824 1 97.94 33 ASN B C 1
ATOM 971 O O . ASN B 1 33 ? 5.449 -12.867 7.5 1 97.94 33 ASN B O 1
ATOM 975 N N . GLN B 1 34 ? 4.449 -12.008 5.695 1 97.62 34 GLN B N 1
ATOM 976 C CA . GLN B 1 34 ? 4.172 -13.297 5.074 1 97.62 34 GLN B CA 1
ATOM 977 C C . GLN B 1 34 ? 5.371 -13.789 4.27 1 97.62 34 GLN B C 1
ATOM 979 O O . GLN B 1 34 ? 6.07 -12.992 3.641 1 97.62 34 GLN B O 1
ATOM 984 N N . TYR B 1 35 ? 5.621 -15.008 4.332 1 98.62 35 TYR B N 1
ATOM 985 C CA . TYR B 1 35 ? 6.633 -15.586 3.457 1 98.62 35 TYR B CA 1
ATOM 986 C C . TYR B 1 35 ? 6.078 -15.82 2.059 1 98.62 35 TYR B C 1
ATOM 988 O O . TYR B 1 35 ? 4.934 -16.25 1.9 1 98.62 35 TYR B O 1
ATOM 996 N N . VAL B 1 36 ? 6.871 -15.516 1.09 1 98.5 36 VAL B N 1
ATOM 997 C CA . VAL B 1 36 ? 6.551 -15.742 -0.316 1 98.5 36 VAL B CA 1
ATOM 998 C C . VAL B 1 36 ? 7.781 -16.281 -1.046 1 98.5 36 VAL B C 1
ATOM 1000 O O . VAL B 1 36 ? 8.852 -16.422 -0.451 1 98.5 36 VAL B O 1
ATOM 1003 N N . TYR B 1 37 ? 7.605 -16.594 -2.346 1 98.5 37 TYR B N 1
ATOM 1004 C CA . TYR B 1 37 ? 8.688 -17.078 -3.195 1 98.5 37 TYR B CA 1
ATOM 1005 C C . TYR B 1 37 ? 8.891 -16.156 -4.391 1 98.5 37 TYR B C 1
ATOM 1007 O O . TYR B 1 37 ? 8 -16 -5.227 1 98.5 37 TYR B O 1
ATOM 1015 N N . MET B 1 38 ? 10 -15.555 -4.457 1 98 38 MET B N 1
ATOM 1016 C CA . MET B 1 38 ? 10.336 -14.75 -5.621 1 98 38 MET B CA 1
ATOM 1017 C C . MET B 1 38 ? 11.211 -15.531 -6.598 1 98 38 MET B C 1
ATOM 1019 O O . MET B 1 38 ? 12.031 -16.344 -6.18 1 98 38 MET B O 1
ATOM 1023 N N . ILE B 1 39 ? 10.953 -15.258 -7.809 1 97.38 39 ILE B N 1
ATOM 1024 C CA . ILE B 1 39 ? 11.797 -15.852 -8.836 1 97.38 39 ILE B CA 1
ATOM 1025 C C . ILE B 1 39 ? 12.945 -14.906 -9.172 1 97.38 39 ILE B C 1
ATOM 1027 O O . ILE B 1 39 ? 12.727 -13.727 -9.469 1 97.38 39 ILE B O 1
ATOM 1031 N N . THR B 1 40 ? 14.078 -15.391 -9.047 1 94.75 40 THR B N 1
ATOM 1032 C CA . THR B 1 40 ? 15.281 -14.672 -9.445 1 94.75 40 THR B CA 1
ATOM 1033 C C . THR B 1 40 ? 16.344 -15.641 -9.961 1 94.75 40 THR B C 1
ATOM 1035 O O . THR B 1 40 ? 16.609 -16.672 -9.336 1 94.75 40 THR B O 1
ATOM 1038 N N . GLY B 1 41 ? 16.875 -15.328 -11.164 1 91.56 41 GLY B N 1
ATOM 1039 C CA . GLY B 1 41 ? 17.922 -16.156 -11.734 1 91.56 41 GLY B CA 1
ATOM 1040 C C . GLY B 1 41 ? 17.469 -17.594 -11.992 1 91.56 41 GLY B C 1
ATOM 1041 O O . GLY B 1 41 ? 18.234 -18.531 -11.82 1 91.56 41 GLY B O 1
ATOM 1042 N N . GLY B 1 42 ? 16.203 -17.828 -12.258 1 90.44 42 GLY B N 1
ATOM 1043 C CA . GLY B 1 42 ? 15.688 -19.156 -12.555 1 90.44 42 GLY B CA 1
ATOM 1044 C C . GLY B 1 42 ? 15.445 -20 -11.32 1 90.44 42 GLY B C 1
ATOM 1045 O O . GLY B 1 42 ? 15.195 -21.203 -11.414 1 90.44 42 GLY B O 1
ATOM 1046 N N . ARG B 1 43 ? 15.555 -19.375 -10.188 1 96 43 ARG B N 1
ATOM 1047 C CA . ARG B 1 43 ? 15.312 -20.078 -8.922 1 96 43 ARG B CA 1
ATOM 1048 C C . ARG B 1 43 ? 14.18 -19.406 -8.141 1 96 43 ARG B C 1
ATOM 1050 O O . ARG B 1 43 ? 13.906 -18.219 -8.328 1 96 43 ARG B O 1
ATOM 1057 N N . ALA B 1 44 ? 13.57 -20.266 -7.324 1 97.44 44 ALA B N 1
ATOM 1058 C CA . ALA B 1 4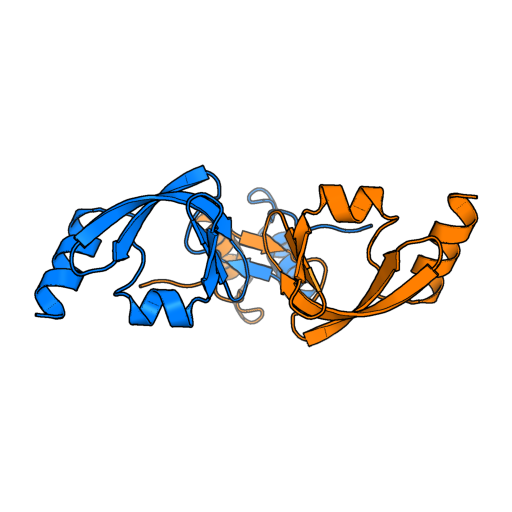4 ? 12.594 -19.766 -6.367 1 97.44 44 ALA B CA 1
ATOM 1059 C C . ALA B 1 44 ? 13.234 -19.547 -4.996 1 97.44 44 ALA B C 1
ATOM 1061 O O . ALA B 1 44 ? 13.703 -20.484 -4.363 1 97.44 44 ALA B O 1
ATOM 1062 N N . LEU B 1 45 ? 13.258 -18.297 -4.562 1 98.06 45 LEU B N 1
ATOM 1063 C CA . LEU B 1 45 ? 13.828 -17.953 -3.266 1 98.06 45 LEU B CA 1
ATOM 1064 C C . LEU B 1 45 ? 12.742 -17.562 -2.273 1 98.06 45 LEU B C 1
ATOM 1066 O O . LEU B 1 45 ? 11.883 -16.734 -2.582 1 98.06 45 LEU B O 1
ATOM 1070 N N . LYS B 1 46 ? 12.781 -18.25 -1.104 1 98.62 46 LYS B N 1
ATOM 1071 C CA . LYS B 1 46 ? 11.852 -17.891 -0.04 1 98.62 46 LYS B CA 1
ATOM 1072 C C . LYS B 1 46 ? 12.266 -16.578 0.632 1 98.62 46 LYS B C 1
ATOM 1074 O O . LYS B 1 46 ? 13.383 -16.469 1.134 1 98.62 46 LYS B O 1
ATOM 1079 N N . VAL B 1 47 ? 11.422 -15.633 0.595 1 98.56 47 VAL B N 1
ATOM 1080 C CA . VAL B 1 47 ? 11.688 -14.312 1.165 1 98.56 47 VAL B CA 1
ATOM 1081 C C . VAL B 1 47 ? 10.484 -13.852 1.975 1 98.56 47 VAL B C 1
ATOM 1083 O O . VAL B 1 47 ? 9.406 -14.453 1.907 1 98.56 47 VAL B O 1
ATOM 1086 N N . VAL B 1 48 ? 10.617 -12.852 2.809 1 98.81 48 VAL B N 1
ATOM 1087 C CA . VAL B 1 48 ? 9.531 -12.312 3.617 1 98.81 48 VAL B CA 1
ATOM 1088 C C . VAL B 1 48 ? 9.086 -10.969 3.045 1 98.81 48 VAL B C 1
ATOM 1090 O O . VAL B 1 48 ? 9.914 -10.148 2.654 1 98.81 48 VAL B O 1
ATOM 1093 N N . VAL B 1 49 ? 7.828 -10.836 2.92 1 98.69 49 VAL B N 1
ATOM 1094 C CA . VAL B 1 49 ? 7.273 -9.531 2.576 1 98.69 49 VAL B CA 1
ATOM 1095 C C . VAL B 1 49 ? 7.461 -8.562 3.744 1 98.69 49 VAL B C 1
ATOM 1097 O O . VAL B 1 49 ? 6.871 -8.75 4.812 1 98.69 49 VAL B O 1
ATOM 1100 N N . THR B 1 50 ? 8.32 -7.547 3.531 1 98.81 50 THR B N 1
ATOM 1101 C CA . THR B 1 50 ? 8.578 -6.613 4.625 1 98.81 50 THR B CA 1
ATOM 1102 C C . THR B 1 50 ? 7.719 -5.359 4.48 1 98.81 50 THR B C 1
ATOM 1104 O O . THR B 1 50 ? 7.488 -4.645 5.457 1 98.81 50 THR B O 1
ATOM 1107 N N . ASP B 1 51 ? 7.309 -5.047 3.322 1 98.75 51 ASP B N 1
ATOM 1108 C CA . ASP B 1 51 ? 6.316 -4.02 3.041 1 98.75 51 ASP B CA 1
ATOM 1109 C C . ASP B 1 51 ? 5.707 -4.207 1.652 1 98.75 51 ASP B C 1
ATOM 1111 O O . ASP B 1 51 ? 6.219 -4.984 0.844 1 98.75 51 ASP B O 1
ATOM 1115 N N . ILE B 1 52 ? 4.555 -3.621 1.4 1 98.62 52 ILE B N 1
ATOM 1116 C CA . ILE B 1 52 ? 3.904 -3.727 0.099 1 98.62 52 ILE B CA 1
ATOM 1117 C C . ILE B 1 52 ? 3.201 -2.414 -0.234 1 98.62 52 ILE B C 1
ATOM 1119 O O . ILE B 1 52 ? 2.549 -1.815 0.626 1 98.62 52 ILE B O 1
ATOM 1123 N N . GLY B 1 53 ? 3.381 -1.926 -1.435 1 98.31 53 GLY B N 1
ATOM 1124 C CA . GLY B 1 53 ? 2.789 -0.675 -1.885 1 98.31 53 GLY B CA 1
ATOM 1125 C C . GLY B 1 53 ? 1.956 -0.828 -3.143 1 98.31 53 GLY B C 1
ATOM 1126 O O . GLY B 1 53 ? 1.711 -1.946 -3.6 1 98.31 53 GLY B O 1
ATOM 1127 N N . VAL B 1 54 ? 1.466 0.265 -3.666 1 98.56 54 VAL B N 1
ATOM 1128 C CA . VAL B 1 54 ? 0.63 0.31 -4.863 1 98.56 54 VAL B CA 1
ATOM 1129 C C . VAL B 1 54 ? 1.441 -0.135 -6.078 1 98.56 54 VAL B C 1
ATOM 1131 O O . VAL B 1 54 ? 0.984 -0.965 -6.867 1 98.56 54 VAL B O 1
ATOM 1134 N N . GLY B 1 55 ? 2.678 0.351 -6.129 1 98.25 55 GLY B N 1
ATOM 1135 C CA . GLY B 1 55 ? 3.475 0.09 -7.316 1 98.25 55 GLY B CA 1
ATOM 1136 C C . GLY B 1 55 ? 4.613 -0.884 -7.07 1 98.25 55 GLY B C 1
ATOM 1137 O O . GLY B 1 55 ? 5.32 -1.267 -8 1 98.25 55 GLY B O 1
ATOM 1138 N N . SER B 1 56 ? 4.797 -1.231 -5.801 1 98.56 56 SER B N 1
ATOM 1139 C CA . SER B 1 56 ? 6.016 -1.967 -5.484 1 98.56 56 SER B CA 1
ATOM 1140 C C . SER B 1 56 ? 5.801 -2.904 -4.301 1 98.56 56 SER B C 1
ATOM 1142 O O . SER B 1 56 ? 4.77 -2.838 -3.627 1 98.56 56 SER B O 1
ATOM 1144 N N . ILE B 1 57 ? 6.75 -3.795 -4.102 1 98.62 57 ILE B N 1
ATOM 1145 C CA . ILE B 1 57 ? 6.801 -4.707 -2.963 1 98.62 57 ILE B CA 1
ATOM 1146 C C . ILE B 1 57 ? 8.211 -4.711 -2.367 1 98.62 57 ILE B C 1
ATOM 1148 O O . ILE B 1 57 ? 9.195 -4.602 -3.096 1 98.62 57 ILE B O 1
ATOM 1152 N N . GLN B 1 58 ? 8.227 -4.758 -1.05 1 98.75 58 GLN B N 1
ATOM 1153 C CA . GLN B 1 58 ? 9.508 -4.895 -0.369 1 98.75 58 GLN B CA 1
ATOM 1154 C C . GLN B 1 58 ? 9.727 -6.328 0.117 1 98.75 58 GLN B C 1
ATOM 1156 O O . GLN B 1 58 ? 8.922 -6.848 0.896 1 98.75 58 GLN B O 1
ATOM 1161 N N . LEU B 1 59 ? 10.734 -6.941 -0.354 1 98.62 59 LEU B N 1
ATOM 1162 C CA . LEU B 1 59 ? 11.102 -8.305 0.008 1 98.62 59 LEU B CA 1
ATOM 1163 C C . LEU B 1 59 ? 12.453 -8.336 0.711 1 98.62 59 LEU B C 1
ATOM 1165 O O . LEU B 1 59 ? 13.453 -7.867 0.162 1 98.62 59 LEU B O 1
ATOM 1169 N N . ASN B 1 60 ? 12.508 -8.828 1.919 1 98.44 60 ASN B N 1
ATOM 1170 C CA . ASN B 1 60 ? 13.727 -8.836 2.717 1 98.44 60 ASN B CA 1
ATOM 1171 C C . ASN B 1 60 ? 14.375 -7.453 2.771 1 98.44 60 ASN B C 1
ATOM 1173 O O . ASN B 1 60 ? 15.594 -7.324 2.645 1 98.44 60 ASN B O 1
ATOM 1177 N N . GLY B 1 61 ? 13.508 -6.461 2.797 1 97.81 61 GLY B N 1
ATOM 1178 C CA . GLY B 1 61 ? 14.008 -5.109 2.992 1 97.81 61 GLY B CA 1
ATOM 1179 C C . GLY B 1 61 ? 14.344 -4.406 1.691 1 97.81 61 GLY B C 1
ATOM 1180 O O . GLY B 1 61 ? 14.703 -3.225 1.692 1 97.81 61 GLY B O 1
ATOM 1181 N N . GLN B 1 62 ? 14.273 -5.105 0.563 1 97.88 62 GLN B N 1
ATOM 1182 C CA . GLN B 1 62 ? 14.57 -4.496 -0.729 1 97.88 62 GLN B CA 1
ATOM 1183 C C . GLN B 1 62 ? 13.297 -4.254 -1.53 1 97.88 62 GLN B C 1
ATOM 1185 O O . GLN B 1 62 ? 12.453 -5.145 -1.656 1 97.88 62 GLN B O 1
ATOM 1190 N N . TRP B 1 63 ? 13.211 -3.074 -2.039 1 98.25 63 TRP B N 1
ATOM 1191 C CA . TRP B 1 63 ? 12.039 -2.719 -2.836 1 98.25 63 TRP B CA 1
ATOM 1192 C C . TRP B 1 63 ? 12.203 -3.174 -4.281 1 98.25 63 TRP B C 1
ATOM 1194 O O . TRP B 1 63 ? 13.289 -3.039 -4.859 1 98.25 63 TRP B O 1
ATOM 1204 N N . TYR B 1 64 ? 11.156 -3.686 -4.855 1 97.88 64 TYR B N 1
ATOM 1205 C CA . TYR B 1 64 ? 10.984 -4.016 -6.266 1 97.88 64 TYR B CA 1
ATOM 1206 C C . TYR B 1 64 ? 9.68 -3.439 -6.809 1 97.88 64 TYR B C 1
ATOM 1208 O O . TYR B 1 64 ? 8.625 -3.58 -6.184 1 97.88 64 TYR B O 1
ATOM 1216 N N . THR B 1 65 ? 9.797 -2.771 -7.953 1 98.19 65 THR B N 1
ATOM 1217 C CA . THR B 1 65 ? 8.539 -2.432 -8.609 1 98.19 65 THR B CA 1
ATOM 1218 C C . THR B 1 65 ? 7.828 -3.688 -9.094 1 98.19 65 THR B C 1
ATOM 1220 O O . THR B 1 65 ? 8.453 -4.738 -9.258 1 98.19 65 THR B O 1
ATOM 1223 N N . TRP B 1 66 ? 6.543 -3.592 -9.297 1 98.12 66 TRP B N 1
ATOM 1224 C CA . TRP B 1 66 ? 5.812 -4.742 -9.812 1 98.12 66 TRP B CA 1
ATOM 1225 C C . TRP B 1 66 ? 6.324 -5.129 -11.195 1 98.12 66 TRP B C 1
ATOM 1227 O O . TRP B 1 66 ? 6.352 -6.312 -11.547 1 98.12 66 TRP B O 1
ATOM 1237 N N . GLU B 1 67 ? 6.668 -4.145 -11.953 1 97.06 67 GLU B N 1
ATOM 1238 C CA . GLU B 1 67 ? 7.25 -4.414 -13.266 1 97.06 67 GLU B CA 1
ATOM 1239 C C . GLU B 1 67 ? 8.547 -5.211 -13.141 1 97.06 67 GLU B C 1
ATOM 1241 O O . GLU B 1 67 ? 8.758 -6.188 -13.859 1 97.06 67 GLU B O 1
ATOM 1246 N N . GLU B 1 68 ? 9.461 -4.797 -12.242 1 96.88 68 GLU B N 1
ATOM 1247 C CA . GLU B 1 68 ? 10.695 -5.539 -11.992 1 96.88 68 GLU B CA 1
ATOM 1248 C C . GLU B 1 68 ? 10.398 -6.977 -11.586 1 96.88 6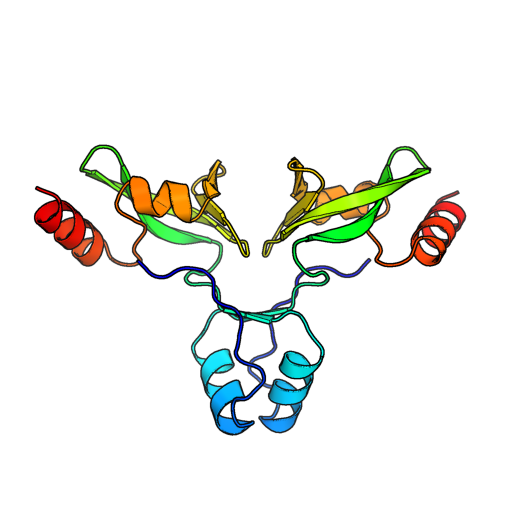8 GLU B C 1
ATOM 1250 O O . GLU B 1 68 ? 11.062 -7.91 -12.055 1 96.88 68 GLU B O 1
ATOM 1255 N N . MET B 1 69 ? 9.445 -7.133 -10.711 1 97.06 69 MET B N 1
ATOM 1256 C CA . MET B 1 69 ? 9.094 -8.469 -10.234 1 97.06 69 MET B CA 1
ATOM 1257 C C . MET B 1 69 ? 8.609 -9.344 -11.383 1 97.06 69 MET B C 1
ATOM 1259 O O . MET B 1 69 ? 8.984 -10.516 -11.477 1 97.06 69 MET B O 1
ATOM 1263 N N . GLU B 1 70 ? 7.762 -8.758 -12.203 1 94.88 70 GLU B N 1
ATOM 1264 C CA . GLU B 1 70 ? 7.266 -9.5 -13.359 1 94.88 70 GLU B CA 1
ATOM 1265 C C . GLU B 1 70 ? 8.414 -9.938 -14.266 1 94.88 70 GLU B C 1
ATOM 1267 O O . GLU B 1 70 ? 8.438 -11.07 -14.734 1 94.88 70 GLU B O 1
ATOM 1272 N N . ASN B 1 71 ? 9.336 -9.062 -14.492 1 95.25 71 ASN B N 1
ATOM 1273 C CA . ASN B 1 71 ? 10.477 -9.352 -15.359 1 95.25 71 ASN B CA 1
ATOM 1274 C C . ASN B 1 71 ? 11.352 -10.461 -14.773 1 95.25 71 ASN B C 1
ATOM 1276 O O . ASN B 1 71 ? 12 -11.203 -15.516 1 95.25 71 ASN B O 1
ATOM 1280 N N . LYS B 1 72 ? 11.383 -10.562 -13.5 1 95.38 72 LYS B N 1
ATOM 1281 C CA . LYS B 1 72 ? 12.18 -11.586 -12.828 1 95.38 72 LYS B CA 1
ATOM 1282 C C . LYS B 1 72 ? 11.484 -12.945 -12.891 1 95.38 72 LYS B C 1
ATOM 1284 O O . LYS B 1 72 ? 12.102 -13.977 -12.602 1 95.38 72 LYS B O 1
ATOM 1289 N N . GLY B 1 73 ? 10.188 -12.984 -13.172 1 95.31 73 GLY B N 1
ATOM 1290 C CA . GLY B 1 73 ? 9.414 -14.219 -13.195 1 95.31 73 GLY B CA 1
ATOM 1291 C C . GLY B 1 73 ? 8.25 -14.219 -12.227 1 95.31 73 GLY B C 1
ATOM 1292 O O . GLY B 1 73 ? 7.406 -15.117 -12.266 1 95.31 73 GLY B O 1
ATOM 1293 N N . GLY B 1 74 ? 8.305 -13.312 -11.219 1 97 74 GLY B N 1
ATOM 1294 C CA . GLY B 1 74 ? 7.137 -13.141 -10.375 1 97 74 GLY B CA 1
ATOM 1295 C C . GLY B 1 74 ? 7.41 -13.438 -8.906 1 97 74 GLY B C 1
ATOM 1296 O O . GLY B 1 74 ? 8.547 -13.719 -8.531 1 97 74 GLY B O 1
ATOM 1297 N N . VAL B 1 75 ? 6.449 -13.227 -8.133 1 98.31 75 VAL B N 1
ATOM 1298 C CA . VAL B 1 75 ? 6.395 -13.547 -6.707 1 98.31 75 VAL B CA 1
ATOM 1299 C C . VAL B 1 75 ? 5.117 -14.32 -6.398 1 98.31 75 VAL B C 1
ATOM 1301 O O . VAL B 1 75 ? 4.051 -14.016 -6.938 1 98.31 75 VAL B O 1
ATOM 1304 N N . TYR B 1 76 ? 5.25 -15.391 -5.57 1 97.69 76 TYR B N 1
ATOM 1305 C CA . TYR B 1 76 ? 4.164 -16.344 -5.367 1 97.69 76 TYR B CA 1
ATOM 1306 C C . TYR B 1 76 ? 4.062 -16.75 -3.904 1 97.69 76 TYR B C 1
ATOM 1308 O O . TYR B 1 76 ? 5.074 -16.844 -3.205 1 97.69 76 TYR B O 1
ATOM 1316 N N . GLU B 1 77 ? 2.824 -17.016 -3.494 1 96.94 77 GLU B N 1
ATOM 1317 C CA . GLU B 1 77 ? 2.598 -17.484 -2.131 1 96.94 77 GLU B CA 1
ATOM 1318 C C . GLU B 1 77 ? 3.119 -18.906 -1.94 1 96.94 77 GLU B C 1
ATOM 1320 O O . GLU B 1 77 ? 3.648 -19.234 -0.879 1 96.94 77 GLU B O 1
ATOM 1325 N N . ALA B 1 78 ? 2.992 -19.688 -2.963 1 96.19 78 ALA B N 1
ATOM 1326 C CA . ALA B 1 78 ? 3.367 -21.094 -2.873 1 96.19 78 ALA B CA 1
ATOM 1327 C C . ALA B 1 78 ? 4.605 -21.391 -3.715 1 96.19 78 ALA B C 1
ATOM 1329 O O . ALA B 1 78 ? 4.727 -20.906 -4.84 1 96.19 78 ALA B O 1
ATOM 1330 N N . GLU B 1 79 ? 5.418 -22.219 -3.078 1 96.56 79 GLU B N 1
ATOM 1331 C CA . GLU B 1 79 ? 6.621 -22.594 -3.814 1 96.56 79 GLU B CA 1
ATOM 1332 C C . GLU B 1 79 ? 6.266 -2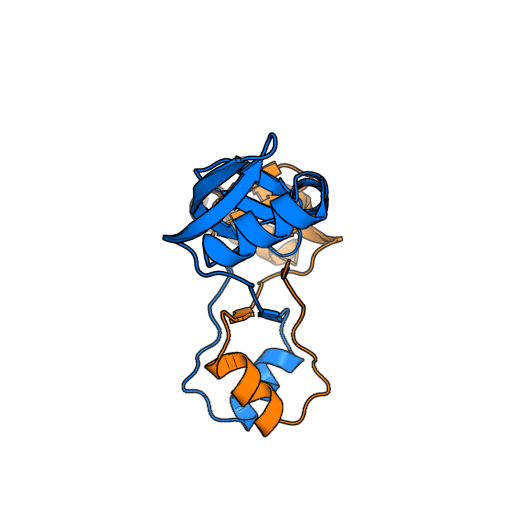3.312 -5.117 1 96.56 79 GLU B C 1
ATOM 1334 O O . GLU B 1 79 ? 6.902 -23.078 -6.148 1 96.56 79 GLU B O 1
ATOM 1339 N N . PHE B 1 80 ? 5.277 -24.172 -5.066 1 97.25 80 PHE B N 1
ATOM 1340 C CA . PHE B 1 80 ? 4.852 -24.938 -6.23 1 97.25 80 PHE B CA 1
ATOM 1341 C C . PHE B 1 80 ? 4.504 -24.016 -7.391 1 97.25 80 PHE B C 1
ATOM 1343 O O . PHE B 1 80 ? 4.855 -24.281 -8.539 1 97.25 80 PHE B O 1
ATOM 1350 N N . ASP B 1 81 ? 3.748 -22.984 -7.172 1 96.25 81 ASP B N 1
ATOM 1351 C CA . ASP B 1 81 ? 3.373 -22.016 -8.203 1 96.25 81 ASP B CA 1
ATOM 1352 C C . ASP B 1 81 ? 4.605 -21.344 -8.805 1 96.25 81 ASP B C 1
ATOM 1354 O O . ASP B 1 81 ? 4.676 -21.141 -10.016 1 96.25 81 ASP B O 1
ATOM 1358 N N . ALA B 1 82 ? 5.617 -21.016 -7.953 1 97 82 ALA B N 1
ATOM 1359 C CA . ALA B 1 82 ? 6.863 -20.422 -8.43 1 97 82 ALA B CA 1
ATOM 1360 C C . ALA B 1 82 ? 7.613 -21.375 -9.344 1 97 82 ALA B C 1
ATOM 1362 O O . ALA B 1 82 ? 8.086 -20.984 -10.414 1 97 82 ALA B O 1
ATOM 1363 N N . LEU B 1 83 ? 7.688 -22.594 -8.922 1 96.88 83 LEU B N 1
ATOM 1364 C CA . LEU B 1 83 ? 8.398 -23.609 -9.703 1 96.88 83 LEU B CA 1
ATOM 1365 C C . LEU B 1 83 ? 7.711 -23.844 -11.039 1 96.88 83 LEU B C 1
ATOM 1367 O O . LEU B 1 83 ? 8.375 -24.031 -12.062 1 96.88 83 LEU B O 1
ATOM 1371 N N . THR B 1 84 ? 6.367 -23.859 -10.992 1 96.62 84 THR B N 1
ATOM 1372 C CA . THR B 1 84 ? 5.605 -24 -12.219 1 96.62 84 THR B CA 1
ATOM 1373 C C . THR B 1 84 ? 5.891 -22.844 -13.172 1 96.62 84 THR B C 1
ATOM 1375 O O . THR B 1 84 ? 6.047 -23.047 -14.383 1 96.62 84 THR B O 1
ATOM 1378 N N . ALA B 1 85 ? 5.914 -21.656 -12.688 1 95.38 85 ALA B N 1
ATOM 1379 C CA . ALA B 1 85 ? 6.227 -20.469 -13.492 1 95.38 85 ALA B CA 1
ATOM 1380 C C . ALA B 1 85 ? 7.609 -20.594 -14.125 1 95.38 85 ALA B C 1
ATOM 1382 O O . ALA B 1 85 ? 7.797 -20.266 -15.297 1 95.38 85 ALA B O 1
ATOM 1383 N N . ILE B 1 86 ? 8.641 -21.047 -13.359 1 95.19 86 ILE B N 1
ATOM 1384 C CA . ILE B 1 86 ? 10 -21.219 -13.852 1 95.19 86 ILE B CA 1
ATOM 1385 C C . ILE B 1 86 ? 10 -22.203 -15.016 1 95.19 86 ILE B C 1
ATOM 1387 O O . ILE B 1 86 ? 10.656 -21.984 -16.031 1 95.19 86 ILE B O 1
ATOM 1391 N N . ALA B 1 87 ? 9.211 -23.266 -14.812 1 95 87 ALA B N 1
ATOM 1392 C CA . ALA B 1 87 ? 9.156 -24.312 -15.828 1 95 87 ALA B CA 1
ATOM 1393 C C . ALA B 1 87 ? 8.57 -23.766 -17.125 1 95 87 ALA B C 1
ATOM 1395 O O . ALA B 1 87 ? 8.977 -24.172 -18.219 1 95 87 ALA B O 1
ATOM 1396 N N . GLN B 1 88 ? 7.664 -22.812 -17.016 1 91.62 88 GLN B N 1
ATOM 1397 C CA . GLN B 1 88 ? 7 -22.25 -18.188 1 91.62 88 GLN B CA 1
ATOM 1398 C C . GLN B 1 88 ? 7.887 -21.219 -18.875 1 91.62 88 GLN B C 1
ATOM 1400 O O . GLN B 1 88 ? 7.641 -20.859 -20.031 1 91.62 88 GLN B O 1
ATOM 1405 N N . MET B 1 89 ? 8.875 -20.719 -18.25 1 84.44 89 MET B N 1
ATOM 1406 C CA . MET B 1 89 ? 9.773 -19.719 -18.812 1 84.44 89 MET B CA 1
ATOM 1407 C C . MET B 1 89 ? 10.898 -20.391 -19.609 1 84.44 89 MET B C 1
ATOM 1409 O O . MET B 1 89 ? 11.578 -19.734 -20.391 1 84.44 89 MET B O 1
ATOM 1413 N N . MET B 1 90 ? 11.172 -21.609 -19.266 1 71.94 90 MET B N 1
ATOM 1414 C CA . MET B 1 90 ? 12.172 -22.391 -20 1 71.94 90 MET B CA 1
ATOM 1415 C C . MET B 1 90 ? 11.602 -22.938 -21.297 1 71.94 90 MET B C 1
ATOM 1417 O O . MET B 1 90 ? 12.297 -23.016 -22.312 1 71.94 90 MET B O 1
#

Foldseek 3Di:
DDDDDDDDPPDDPVVSVVCVVVDDDDDDPDDAQAWKWAAAPLDTDIWGFNDDDPQWTATNNRIDGQVRRVVRQHMGNDPVVSNVSSVVVD/DDDDDDDDPPDDPVVSVVCVVVDDDDDDPDDAQAWKWAAAPLDTDIWGFNDDDPQWTATNRRIDGQVRRVVRQHMGNDPVVSNVSSVVVD

Sequence (180 aa):
MTRTEAVDKNLSPEETKDVVSRGHVYNMPFEVNQYVYMITGGRALKVVVTDIGVGSIQLNGQWYTWEEMENKGGVYEAEFDALTAIAQMMMTRTEAVDKNLSPEETKDVVSRGHVYNMPFEVNQYVYMITGGRALKVVVTDIGVGSIQLNGQWYTWEEMENKGGVYEAEFDALTAIAQMM

Secondary structure (DSSP, 8-state):
----EEPPTTS-HHHHHHHHHHSEEEEESS-TT-EEEEEETTEEEEEEEEEEBSSEEEETTEEEEHHHHHHHT-EESSHHHHHHHHHHH-/----EEPPTTS-HHHHHHHHHHSEEEEESS-TT-EEEEEETTEEEEEEEEEEBSSEEEETTEEEEHHHHHHHT-EESSHHHHHHHHHHH-

Organism: Butyrivibrio fibrisolvens (NCBI:txid831)

Nearest PDB structures (foldseek):
  6bhi-assembly1_A  TM=6.295E-01  e=5.475E-01  Homo sapiens
  6bhh-assembly1_A  TM=4.313E-01  e=3.761E-01  Homo sapiens
  5ke3-assembly1_A  TM=5.838E-01  e=1.235E+00  Homo sapiens
  6bhg-assembly1_A  TM=4.913E-01  e=7.970E-01  Homo sapiens
  5kh6-assembly1_A  TM=5.912E-01  e=1.689E+00  Homo sapiens